Protein AF-A0A943QJW9-F1 (afdb_monomer_lite)

Foldseek 3Di:
DPQWDKDKDWCVVDPDDPVVVCVVVVADPVPWDWDWDDDPPTIIIITIHGHDPPD

Structure (mmCIF, N/CA/C/O backbone):
data_AF-A0A943QJW9-F1
#
_entry.id   AF-A0A943QJW9-F1
#
loop_
_atom_site.group_PDB
_atom_site.id
_atom_site.type_symbol
_atom_site.label_atom_id
_atom_site.label_alt_id
_atom_site.label_comp_id
_atom_site.label_asym_id
_atom_site.label_entity_id
_atom_site.label_seq_id
_atom_site.pdbx_PDB_ins_code
_atom_site.Cartn_x
_atom_site.Cartn_y
_atom_site.Cartn_z
_atom_site.occupancy
_atom_site.B_iso_or_equiv
_atom_site.auth_seq_id
_atom_site.auth_comp_id
_atom_site.auth_asym_id
_atom_site.auth_atom_id
_atom_site.pdbx_PDB_model_num
ATOM 1 N N . MET A 1 1 ? -2.976 -1.234 -14.811 1.00 70.94 1 MET A N 1
ATOM 2 C CA . MET A 1 1 ? -1.926 -0.891 -15.801 1.00 70.94 1 MET A CA 1
ATOM 3 C C . MET A 1 1 ? -1.368 -2.195 -16.355 1.00 70.94 1 MET A C 1
ATOM 5 O O . MET A 1 1 ? -1.321 -3.161 -15.605 1.00 70.94 1 MET A O 1
ATOM 9 N N . LYS A 1 2 ? -1.020 -2.286 -17.646 1.00 82.19 2 LYS A N 1
ATOM 10 C CA . LYS A 1 2 ? -0.416 -3.521 -18.185 1.00 82.19 2 LYS A CA 1
ATOM 11 C C . LYS A 1 2 ? 0.932 -3.757 -17.481 1.00 82.19 2 LYS A C 1
ATOM 13 O O . LYS A 1 2 ? 1.678 -2.798 -17.327 1.00 82.19 2 LYS A O 1
ATOM 18 N N . GLY A 1 3 ? 1.205 -4.987 -17.042 1.00 86.44 3 GLY A N 1
ATOM 19 C CA . GLY A 1 3 ? 2.452 -5.339 -16.342 1.00 86.44 3 GLY A CA 1
ATOM 20 C C . GLY A 1 3 ? 2.456 -5.095 -14.828 1.00 86.44 3 GLY A C 1
ATOM 21 O O . GLY A 1 3 ? 3.508 -5.216 -14.213 1.00 86.44 3 GLY A O 1
ATOM 22 N N . TYR A 1 4 ? 1.308 -4.770 -14.222 1.00 91.06 4 TYR A N 1
ATOM 23 C CA . TYR A 1 4 ? 1.194 -4.554 -12.778 1.00 91.06 4 TYR A CA 1
ATOM 24 C C . TYR A 1 4 ? 0.052 -5.370 -12.167 1.00 91.06 4 TYR A C 1
ATOM 26 O O . TYR A 1 4 ? -1.060 -5.394 -12.701 1.00 91.06 4 TYR A O 1
ATOM 34 N N . GLU A 1 5 ? 0.321 -5.989 -11.024 1.00 92.44 5 GLU A N 1
ATOM 35 C CA . GLU A 1 5 ? -0.656 -6.568 -10.110 1.00 92.44 5 GLU A CA 1
ATOM 36 C C . GLU A 1 5 ? -1.166 -5.472 -9.164 1.00 92.44 5 GLU A C 1
ATOM 38 O O . GLU A 1 5 ? -0.389 -4.700 -8.608 1.00 92.44 5 GLU A O 1
ATOM 43 N N . LYS A 1 6 ? -2.489 -5.375 -9.010 1.00 95.50 6 LYS A N 1
ATOM 44 C CA . LYS A 1 6 ? -3.150 -4.350 -8.191 1.00 95.50 6 LYS A CA 1
ATOM 45 C C . LYS A 1 6 ? -3.538 -4.937 -6.839 1.00 95.50 6 LYS A C 1
ATOM 47 O O . LYS A 1 6 ? -4.226 -5.956 -6.800 1.00 95.50 6 LYS A O 1
ATOM 52 N N . ILE A 1 7 ? -3.152 -4.265 -5.759 1.00 95.81 7 ILE A N 1
ATOM 53 C CA . ILE A 1 7 ? -3.361 -4.714 -4.380 1.00 95.81 7 ILE A CA 1
ATOM 54 C C . ILE A 1 7 ? -4.079 -3.606 -3.608 1.00 95.81 7 ILE A C 1
ATOM 56 O O . ILE A 1 7 ? -3.510 -2.540 -3.389 1.00 95.81 7 ILE A O 1
ATOM 60 N N . ASP A 1 8 ? -5.320 -3.861 -3.188 1.00 96.81 8 ASP A N 1
ATOM 61 C CA . ASP A 1 8 ? -6.142 -2.899 -2.443 1.00 96.81 8 ASP A CA 1
ATOM 62 C C . ASP A 1 8 ? -6.105 -3.209 -0.940 1.00 96.81 8 ASP A C 1
ATOM 64 O O . ASP A 1 8 ? -6.518 -4.284 -0.501 1.00 96.81 8 ASP A O 1
ATOM 68 N N . ILE A 1 9 ? -5.634 -2.253 -0.140 1.00 96.75 9 ILE A N 1
ATOM 69 C CA . ILE A 1 9 ? -5.406 -2.411 1.299 1.00 96.75 9 ILE A CA 1
ATOM 70 C C . ILE A 1 9 ? -6.239 -1.383 2.056 1.00 96.75 9 ILE A C 1
ATOM 72 O O . ILE A 1 9 ? -6.022 -0.178 1.948 1.00 96.75 9 ILE A O 1
ATOM 76 N N . GLU A 1 10 ? -7.172 -1.847 2.883 1.00 97.06 10 GLU A N 1
ATOM 77 C CA . GLU A 1 10 ? -7.922 -0.968 3.779 1.00 97.06 10 GLU A CA 1
ATOM 78 C C . GLU A 1 10 ? -7.100 -0.671 5.041 1.00 97.06 10 GLU A C 1
ATOM 80 O O . GLU A 1 10 ? -6.998 -1.508 5.942 1.00 97.06 10 GLU A O 1
ATOM 85 N N . LEU A 1 11 ? -6.523 0.532 5.126 1.00 94.25 11 LEU A N 1
ATOM 86 C CA . LEU A 1 11 ? -5.573 0.899 6.185 1.00 94.25 11 LEU A CA 1
ATOM 87 C C . LEU A 1 11 ? -6.182 0.817 7.593 1.00 94.25 11 LEU A C 1
ATOM 89 O O . LEU A 1 11 ? -5.488 0.462 8.537 1.00 94.25 11 LEU A O 1
ATOM 93 N N . GLY A 1 12 ? -7.490 1.060 7.735 1.00 93.19 12 GLY A N 1
ATOM 94 C CA . GLY A 1 12 ? -8.200 0.946 9.018 1.00 93.19 12 GLY A CA 1
ATOM 95 C C . GLY A 1 12 ? -8.374 -0.490 9.532 1.00 93.19 12 GLY A C 1
ATOM 96 O O . GLY A 1 12 ? -8.683 -0.688 10.704 1.00 93.19 12 GLY A O 1
ATOM 97 N N . LYS A 1 13 ? -8.167 -1.495 8.671 1.00 94.94 13 LYS A N 1
ATOM 98 C CA . LYS A 1 13 ? -8.132 -2.926 9.033 1.00 94.94 13 LYS A CA 1
ATOM 99 C C . LYS A 1 13 ? -6.695 -3.451 9.166 1.00 94.94 13 LYS A C 1
ATOM 101 O O . LYS A 1 13 ? -6.480 -4.562 9.646 1.00 94.94 13 LYS A O 1
ATOM 106 N N . THR A 1 14 ? -5.740 -2.620 8.747 1.00 93.94 14 THR A N 1
ATOM 107 C CA . THR A 1 14 ? -4.291 -2.700 8.925 1.00 93.94 14 THR A CA 1
ATOM 108 C C . THR A 1 14 ? -3.844 -2.735 10.386 1.00 93.94 14 THR A C 1
ATOM 110 O O . THR A 1 14 ? -4.291 -1.869 11.131 1.00 93.94 14 THR A O 1
ATOM 113 N N . LYS A 1 15 ? -2.913 -3.591 10.814 1.00 94.00 15 LYS A N 1
ATOM 114 C CA . LYS A 1 15 ? -1.991 -3.238 11.917 1.00 94.00 15 LYS A CA 1
ATOM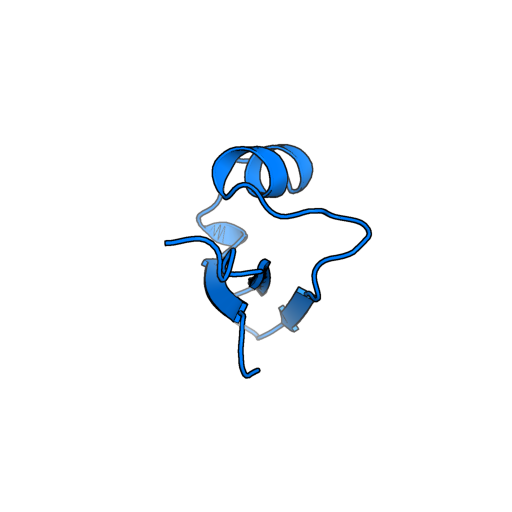 115 C C . LYS A 1 15 ? -0.563 -2.970 11.440 1.00 94.00 15 LYS A C 1
ATOM 117 O O . LYS A 1 15 ? 0.256 -2.536 12.239 1.00 94.00 15 LYS A O 1
ATOM 122 N N . MET A 1 16 ? -0.286 -3.239 10.166 1.00 94.94 16 MET A N 1
ATOM 123 C CA . MET A 1 16 ? 1.009 -3.000 9.543 1.00 94.94 16 MET A CA 1
ATOM 124 C C . MET A 1 16 ? 1.163 -1.515 9.220 1.00 94.94 16 MET A C 1
ATOM 126 O O . MET A 1 16 ? 0.221 -0.859 8.765 1.00 94.94 16 MET A O 1
ATOM 130 N N . SER A 1 17 ? 2.363 -0.999 9.440 1.00 94.69 17 SER A N 1
ATOM 131 C CA . SER A 1 17 ? 2.817 0.274 8.897 1.00 94.69 17 SER A CA 1
ATOM 132 C C . SER A 1 17 ? 2.913 0.218 7.369 1.00 94.69 17 SER A C 1
ATOM 134 O O . SER A 1 17 ? 2.956 -0.851 6.767 1.00 94.69 17 SER A O 1
ATOM 136 N N . ILE A 1 18 ? 2.980 1.385 6.726 1.00 92.06 18 ILE A N 1
ATOM 137 C CA . ILE A 1 18 ? 3.117 1.468 5.265 1.00 92.06 18 ILE A CA 1
ATOM 138 C C . ILE A 1 18 ? 4.423 0.800 4.793 1.00 92.06 18 ILE A C 1
ATOM 140 O O . ILE A 1 18 ? 4.397 0.062 3.813 1.00 92.06 18 ILE A O 1
ATOM 144 N N . AL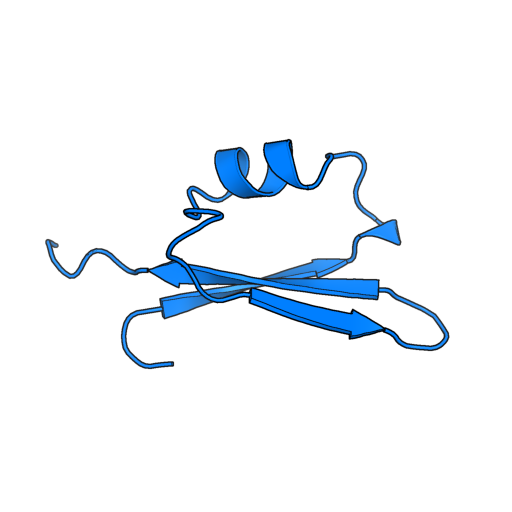A A 1 19 ? 5.525 0.967 5.535 1.00 93.25 19 ALA A N 1
ATOM 145 C CA . ALA A 1 19 ? 6.803 0.314 5.239 1.00 93.25 19 ALA A CA 1
ATOM 146 C C . ALA A 1 19 ? 6.687 -1.222 5.244 1.00 93.25 19 ALA A C 1
ATOM 148 O O . ALA A 1 19 ? 7.105 -1.883 4.297 1.00 93.25 19 ALA A O 1
ATOM 149 N N . GLU A 1 20 ? 6.033 -1.787 6.265 1.00 96.00 20 GLU A N 1
ATOM 150 C CA . GLU A 1 20 ? 5.786 -3.233 6.346 1.00 96.00 20 GLU A CA 1
ATOM 151 C C . GLU A 1 20 ? 4.891 -3.734 5.206 1.00 96.00 20 GLU A C 1
ATOM 153 O O . GLU A 1 20 ? 5.057 -4.864 4.753 1.00 96.00 20 GLU A O 1
ATOM 158 N N . LEU A 1 21 ? 3.953 -2.916 4.713 1.00 95.25 21 LEU A N 1
ATOM 159 C CA . LEU A 1 21 ? 3.114 -3.284 3.570 1.00 95.25 21 LEU A CA 1
ATOM 160 C C . LEU A 1 21 ? 3.936 -3.389 2.277 1.00 95.25 21 LEU A C 1
ATOM 162 O O . LEU A 1 21 ? 3.728 -4.340 1.521 1.00 95.25 21 LEU A O 1
ATOM 166 N N . TYR A 1 22 ? 4.878 -2.474 2.031 1.00 93.88 22 TYR A N 1
ATOM 167 C CA . TYR A 1 22 ? 5.766 -2.569 0.865 1.00 93.88 22 TYR A CA 1
ATOM 168 C C . TYR A 1 22 ? 6.621 -3.836 0.908 1.00 93.88 22 TYR A C 1
ATOM 170 O O . TYR A 1 22 ? 6.663 -4.579 -0.074 1.00 93.88 22 TYR A O 1
ATOM 178 N N . GLU A 1 23 ? 7.233 -4.133 2.057 1.00 94.81 23 GLU A N 1
ATOM 179 C CA . GLU A 1 23 ? 8.027 -5.352 2.243 1.00 94.81 23 GLU A CA 1
ATOM 180 C C . GLU A 1 23 ? 7.172 -6.617 2.090 1.00 94.81 23 GLU A C 1
ATOM 182 O O . GLU A 1 23 ? 7.556 -7.546 1.377 1.00 94.81 23 GLU A O 1
ATOM 187 N N . TYR A 1 24 ? 5.986 -6.645 2.707 1.00 94.75 24 TYR A N 1
ATOM 188 C CA . TYR A 1 24 ? 5.086 -7.798 2.686 1.00 94.75 24 TYR A CA 1
ATOM 189 C C . TYR A 1 24 ? 4.595 -8.135 1.275 1.00 94.75 24 TYR A C 1
ATOM 191 O O . TYR A 1 24 ? 4.561 -9.306 0.888 1.00 94.75 24 TYR A O 1
ATOM 199 N N . TYR A 1 25 ? 4.223 -7.121 0.491 1.00 93.00 25 TYR A N 1
ATOM 200 C CA . TYR A 1 25 ? 3.747 -7.324 -0.877 1.00 93.00 25 TYR A CA 1
ATOM 201 C C . TYR A 1 25 ? 4.878 -7.369 -1.912 1.00 93.00 25 TYR A C 1
ATOM 203 O O . TYR A 1 25 ? 4.640 -7.783 -3.052 1.00 93.00 25 TYR A O 1
ATOM 211 N N . GLY A 1 26 ? 6.111 -7.034 -1.523 1.00 92.69 26 GLY A N 1
ATOM 212 C CA . GLY A 1 26 ? 7.257 -6.948 -2.425 1.00 92.69 26 GLY A CA 1
ATOM 213 C C . GLY A 1 26 ? 7.045 -5.872 -3.486 1.00 92.69 26 GLY A C 1
ATOM 214 O O . GLY A 1 26 ? 7.155 -6.166 -4.675 1.00 92.69 26 GLY A O 1
ATOM 215 N N . VAL A 1 27 ? 6.651 -4.680 -3.041 1.00 93.12 27 VAL A N 1
ATOM 216 C CA . VAL A 1 27 ? 6.413 -3.487 -3.864 1.00 93.12 27 VAL A CA 1
ATOM 217 C C . VAL A 1 27 ? 7.547 -2.503 -3.610 1.00 93.12 27 VAL A C 1
ATOM 219 O O . VAL A 1 27 ? 7.910 -2.266 -2.458 1.00 93.12 27 VAL A O 1
ATOM 222 N N . ASP A 1 28 ? 8.102 -1.927 -4.669 1.00 90.62 28 ASP A N 1
ATOM 223 C CA . ASP A 1 28 ? 9.134 -0.900 -4.554 1.00 90.62 28 ASP A CA 1
ATOM 224 C C . ASP A 1 28 ? 8.496 0.473 -4.287 1.00 90.62 28 ASP A C 1
ATOM 226 O O . ASP A 1 28 ? 7.925 1.079 -5.189 1.00 90.62 28 ASP A O 1
ATOM 230 N N . GLU A 1 29 ? 8.623 0.986 -3.059 1.00 87.19 29 GLU A N 1
ATOM 231 C CA . GLU A 1 29 ? 8.059 2.281 -2.629 1.00 87.19 29 GLU A CA 1
ATOM 232 C C . GLU A 1 29 ? 8.411 3.466 -3.553 1.00 87.19 29 GLU A C 1
ATOM 234 O O . GLU A 1 29 ? 7.652 4.436 -3.630 1.00 87.19 29 GLU A O 1
ATOM 239 N N . TYR A 1 30 ? 9.549 3.413 -4.251 1.00 87.56 30 TYR A N 1
ATOM 240 C CA . TYR A 1 30 ? 10.046 4.526 -5.059 1.00 87.56 30 TYR A CA 1
ATOM 241 C C . TYR A 1 30 ? 9.772 4.370 -6.555 1.00 87.56 30 TYR A C 1
ATOM 243 O O . TYR A 1 30 ? 9.736 5.374 -7.270 1.00 87.56 30 TYR A O 1
ATOM 251 N N . ASN A 1 31 ? 9.602 3.137 -7.036 1.00 88.75 31 ASN A N 1
ATOM 252 C CA . ASN A 1 31 ? 9.473 2.841 -8.466 1.00 88.75 31 ASN A CA 1
ATOM 253 C C . ASN A 1 31 ? 8.087 2.326 -8.863 1.00 88.75 31 ASN A C 1
ATOM 255 O O . ASN A 1 31 ? 7.672 2.515 -10.012 1.00 88.75 31 ASN A O 1
ATOM 259 N N . ASP A 1 32 ? 7.376 1.681 -7.944 1.00 91.06 32 ASP A N 1
ATOM 260 C CA . ASP A 1 32 ? 6.056 1.138 -8.213 1.00 91.06 32 ASP A CA 1
ATOM 261 C C . ASP A 1 32 ? 4.969 2.197 -7.965 1.00 91.06 32 ASP A C 1
ATOM 263 O O . ASP A 1 32 ? 4.983 2.893 -6.946 1.00 91.06 32 ASP A O 1
ATOM 267 N N . PRO A 1 33 ? 4.002 2.356 -8.890 1.00 94.00 33 PRO A N 1
ATOM 268 C CA . PRO A 1 33 ? 2.902 3.283 -8.689 1.00 94.00 33 PRO A CA 1
ATOM 269 C C . PRO A 1 33 ? 2.089 2.942 -7.439 1.00 94.00 33 PRO A C 1
ATOM 271 O O . PRO A 1 33 ? 1.978 1.784 -7.026 1.00 94.00 33 PRO A O 1
ATOM 274 N N . GLN A 1 34 ? 1.420 3.958 -6.902 1.00 94.25 34 GLN A N 1
ATOM 275 C CA . GLN A 1 34 ? 0.463 3.805 -5.816 1.00 94.25 34 GLN A CA 1
ATOM 276 C C . GLN A 1 34 ? -0.628 4.869 -5.877 1.00 94.25 34 GLN A C 1
ATOM 278 O O . GLN A 1 34 ? -0.390 5.983 -6.340 1.00 94.25 34 GLN A O 1
ATOM 283 N N . ASP A 1 35 ? -1.807 4.522 -5.365 1.00 96.12 35 ASP A N 1
ATOM 284 C CA . ASP A 1 35 ? -2.938 5.437 -5.216 1.00 96.12 35 ASP A CA 1
ATOM 285 C C . ASP A 1 35 ? -3.484 5.401 -3.787 1.00 96.12 35 ASP A C 1
ATOM 287 O O . ASP A 1 35 ? -3.448 4.373 -3.106 1.00 96.12 35 ASP A O 1
ATOM 291 N N . LEU A 1 36 ? -4.071 6.517 -3.354 1.00 96.56 36 LEU A N 1
ATOM 292 C CA . LEU A 1 36 ? -4.773 6.616 -2.079 1.00 96.56 36 LEU A CA 1
ATOM 293 C C . LEU A 1 36 ? -6.215 7.072 -2.308 1.00 96.56 36 LEU A C 1
ATOM 295 O O . LEU A 1 36 ? -6.462 8.179 -2.787 1.00 96.56 36 LEU A O 1
ATOM 299 N N . LEU A 1 37 ? -7.174 6.236 -1.914 1.00 97.19 37 LEU A N 1
ATOM 300 C CA . LEU A 1 37 ? -8.589 6.589 -1.888 1.00 97.19 37 LEU A CA 1
ATOM 301 C C . LEU A 1 37 ? -9.018 6.884 -0.453 1.00 97.19 37 LEU A C 1
ATOM 303 O O . LEU A 1 37 ? -9.022 6.001 0.405 1.00 97.19 37 LEU A O 1
ATOM 307 N N . ILE A 1 38 ? -9.448 8.120 -0.218 1.00 96.38 38 ILE A N 1
ATOM 308 C CA . ILE A 1 38 ? -10.037 8.550 1.050 1.00 96.38 38 ILE A CA 1
ATOM 309 C C . ILE A 1 38 ? -11.543 8.681 0.852 1.00 96.38 38 ILE A C 1
ATOM 311 O O . ILE A 1 38 ? -12.013 9.405 -0.024 1.00 96.38 38 ILE A O 1
ATOM 315 N N . SER A 1 39 ? -12.304 7.978 1.679 1.00 94.38 39 SER A N 1
ATOM 316 C CA . SER A 1 39 ? -13.763 8.031 1.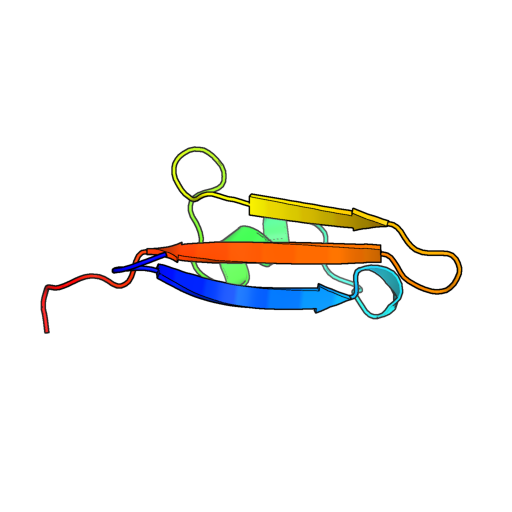697 1.00 94.38 39 SER A CA 1
ATOM 317 C C . SER A 1 39 ? -14.262 8.208 3.128 1.00 94.38 39 SER A C 1
ATOM 319 O O . SER A 1 39 ? -13.475 8.224 4.074 1.00 94.38 39 SER A O 1
ATOM 321 N N . ARG A 1 40 ? -15.574 8.386 3.300 1.00 94.12 40 ARG A N 1
ATOM 322 C CA . ARG A 1 40 ? -16.165 8.697 4.610 1.00 94.12 40 ARG A CA 1
ATOM 323 C C . ARG A 1 40 ? -15.929 7.596 5.652 1.00 94.12 40 ARG A C 1
ATOM 325 O O . ARG A 1 40 ? -15.823 7.902 6.833 1.00 94.12 40 ARG A O 1
ATOM 332 N N . ASP A 1 41 ? -15.904 6.343 5.219 1.00 95.00 41 ASP A N 1
ATOM 333 C CA . ASP A 1 41 ? -15.875 5.144 6.059 1.00 95.00 41 ASP A CA 1
ATOM 334 C C . ASP A 1 41 ? -14.531 4.408 6.029 1.00 95.00 41 ASP A C 1
ATOM 336 O O . ASP A 1 41 ? -14.241 3.635 6.940 1.00 95.00 41 ASP A O 1
ATOM 340 N N . LYS A 1 42 ? -13.703 4.644 5.008 1.00 95.56 42 LYS A N 1
ATOM 341 C CA . LYS A 1 42 ? -12.453 3.905 4.814 1.00 95.56 42 LYS A CA 1
ATOM 342 C C . LYS A 1 42 ? -11.389 4.700 4.071 1.00 95.56 42 LYS A C 1
ATOM 344 O O . LYS A 1 42 ? -11.684 5.577 3.254 1.00 95.56 42 LYS A O 1
ATOM 349 N N . ILE A 1 43 ? -10.144 4.309 4.322 1.00 96.19 43 ILE A N 1
ATOM 350 C CA . ILE A 1 43 ? -8.962 4.731 3.575 1.00 96.19 43 ILE A CA 1
ATOM 351 C C . ILE A 1 43 ? -8.379 3.484 2.916 1.00 96.19 43 ILE A C 1
ATOM 353 O O . ILE A 1 43 ? -8.083 2.508 3.610 1.00 96.19 43 ILE A O 1
ATOM 357 N N . ILE A 1 44 ? -8.246 3.511 1.592 1.00 97.25 44 ILE A N 1
ATOM 358 C CA . ILE A 1 44 ? -7.689 2.412 0.803 1.00 97.25 44 ILE A CA 1
ATOM 359 C C . ILE A 1 44 ? -6.374 2.872 0.179 1.00 97.25 44 ILE A C 1
ATOM 361 O O . ILE A 1 44 ? -6.367 3.810 -0.616 1.00 97.25 44 ILE A O 1
ATOM 365 N N . LEU A 1 45 ? -5.287 2.185 0.522 1.00 96.62 45 LEU A N 1
ATOM 366 C CA . LEU A 1 45 ? -4.015 2.255 -0.187 1.00 96.62 45 LEU A CA 1
ATOM 367 C C . LEU A 1 45 ? -4.037 1.211 -1.303 1.00 96.62 45 LEU A C 1
ATOM 369 O O . LEU A 1 45 ? -4.270 0.033 -1.043 1.00 96.62 45 LEU A O 1
ATOM 373 N N . THR A 1 46 ? -3.823 1.645 -2.537 1.00 97.00 46 THR A N 1
ATOM 374 C CA . THR A 1 46 ? -3.659 0.758 -3.689 1.00 97.00 46 THR A CA 1
ATOM 375 C C . THR A 1 46 ? -2.184 0.705 -4.044 1.00 97.00 46 THR A C 1
ATOM 377 O O . THR A 1 46 ? -1.615 1.731 -4.411 1.00 97.00 46 THR A O 1
ATOM 380 N N . LEU A 1 47 ? -1.579 -0.476 -3.962 1.00 96.12 47 LEU A N 1
ATOM 381 C CA . LEU A 1 47 ? -0.216 -0.717 -4.427 1.00 96.12 47 LEU A CA 1
ATOM 382 C C . LEU A 1 47 ? -0.251 -1.409 -5.790 1.00 96.12 47 LEU A C 1
ATOM 384 O O . LEU A 1 47 ? -1.059 -2.318 -6.009 1.00 96.12 47 LEU A O 1
ATOM 388 N N . TYR A 1 48 ? 0.627 -0.993 -6.699 1.00 94.94 48 TYR A N 1
ATOM 389 C CA . TYR A 1 48 ? 0.773 -1.620 -8.008 1.00 94.94 48 TYR A CA 1
ATOM 390 C C . TYR A 1 48 ? 2.110 -2.342 -8.081 1.00 94.94 48 TYR A C 1
ATOM 392 O O . TYR A 1 48 ? 3.127 -1.750 -8.415 1.00 94.94 48 TYR A O 1
ATOM 400 N N . LYS A 1 49 ? 2.104 -3.644 -7.812 1.00 91.94 49 LYS A N 1
ATOM 401 C CA . LYS A 1 49 ? 3.300 -4.478 -7.883 1.00 91.94 49 LYS A CA 1
ATOM 402 C C . LYS A 1 49 ? 3.650 -4.782 -9.332 1.00 91.94 49 LYS A C 1
ATOM 404 O O . LYS A 1 49 ? 2.827 -5.358 -10.048 1.00 91.94 49 LYS A O 1
ATOM 409 N N . LYS A 1 50 ? 4.860 -4.456 -9.779 1.00 90.12 50 LYS A N 1
ATOM 410 C CA . LYS A 1 50 ? 5.308 -4.854 -11.117 1.00 90.12 50 LYS A CA 1
ATOM 411 C C . LYS A 1 50 ? 5.368 -6.380 -11.224 1.00 90.12 50 LYS A C 1
ATOM 413 O O . LYS A 1 50 ? 5.993 -7.056 -10.409 1.00 90.12 50 LYS A O 1
ATOM 418 N N . ILE A 1 51 ? 4.698 -6.932 -12.229 1.00 87.81 51 ILE A N 1
ATOM 419 C CA . ILE A 1 51 ? 4.782 -8.359 -12.532 1.00 87.81 51 ILE A CA 1
ATOM 420 C C . ILE A 1 51 ? 6.097 -8.546 -13.281 1.00 87.81 51 ILE A C 1
ATOM 422 O O . ILE A 1 51 ? 6.257 -8.010 -14.377 1.00 87.81 51 ILE A O 1
ATOM 426 N N . ASP A 1 52 ? 7.043 -9.270 -12.687 1.00 74.94 52 ASP A N 1
ATOM 427 C CA . ASP A 1 52 ? 8.249 -9.681 -13.399 1.00 74.94 52 ASP A CA 1
ATOM 428 C C . ASP A 1 52 ? 7.827 -10.513 -14.618 1.00 74.94 52 ASP A C 1
ATOM 430 O O . ASP A 1 52 ? 7.277 -11.606 -14.477 1.00 74.94 52 AS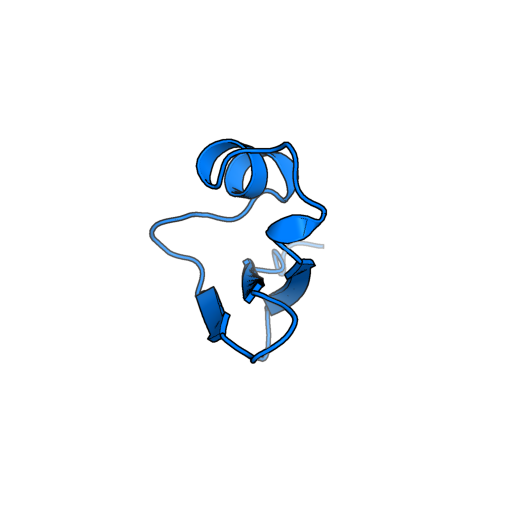P A O 1
ATOM 434 N N . GLU A 1 53 ? 8.079 -10.004 -15.826 1.00 56.84 53 GLU A N 1
ATOM 435 C CA . GLU A 1 53 ? 7.755 -10.680 -17.095 1.00 56.84 53 GLU A CA 1
ATOM 436 C C . GLU A 1 53 ? 8.678 -11.893 -17.367 1.00 56.84 53 GLU A C 1
ATOM 438 O O . GLU A 1 53 ? 8.655 -12.474 -18.449 1.00 56.84 53 GLU A O 1
ATOM 443 N N . THR A 1 54 ? 9.481 -12.301 -16.379 1.00 49.00 54 THR A N 1
ATOM 444 C CA . THR A 1 54 ? 10.511 -13.347 -16.464 1.00 49.00 54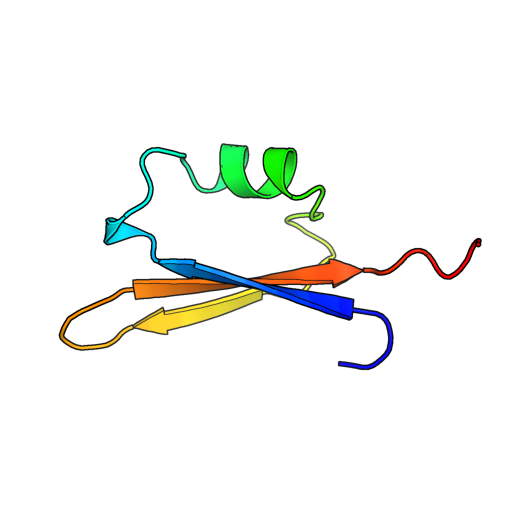 THR A CA 1
ATOM 445 C C . THR A 1 54 ? 10.025 -14.707 -15.937 1.00 49.00 54 THR A C 1
ATOM 447 O O . THR A 1 54 ? 10.709 -15.352 -15.138 1.00 49.00 54 THR A O 1
ATOM 450 N N . LYS A 1 55 ? 8.840 -15.161 -16.360 1.00 41.97 55 LYS A N 1
ATOM 451 C CA . LYS A 1 55 ? 8.375 -16.543 -16.141 1.00 41.97 55 LYS A CA 1
ATOM 452 C C . LYS A 1 55 ? 7.908 -17.205 -17.425 1.00 41.97 55 LYS A C 1
ATOM 4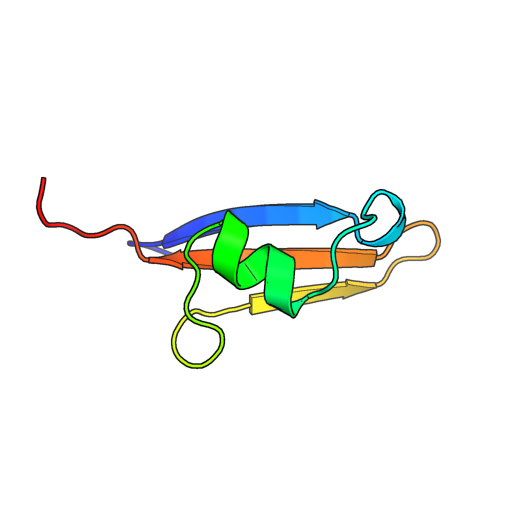54 O O . LYS A 1 55 ? 7.113 -16.574 -18.152 1.00 41.97 55 LYS A O 1
#

Secondary structure (DSSP, 8-state):
-TTEEEEEEEGGG--S-HHHHHHHHT--TTTS-EEEEE-SS-EEEEEEEE--S--

pLDDT: mean 90.42, std 11.14, range [41.97, 97.25]

Radius of gyration: 11.85 Å; chains: 1; bounding box: 27×25×30 Å

Sequence (55 aa):
MKGYEKIDIELGKTKMSIAELYEYYGVDEYNDPQDLLISRDKIILTLYKKIDETK